Protein AF-A0A2I0LEH5-F1 (afdb_monomer_lite)

Sequence (130 aa):
MKESGVEIEAMQVFSGNTSLKSKIVLEEIDECILWVSITFITILCTPQPTVVRWSSSPPVSDEILLQWKGFCALIANAYYIRGMAWLPVKTLQLEQMAVMGHAEEPSVVASRMRLVFSTLEVVSPQWPRV

Radius of gyration: 19.18 Å; chains: 1; bounding box: 39×46×54 Å

Foldseek 3Di:
DDDDDDDPDDPDDDDDDPPPVVVVVVVVVVVVLVVVLVVVCLVVVQDPPPPPPVDPDDPDDPLVCQQCVVLLVVLVCCVPVVVHLDDPLVVSQVSNCVRVVGGDDSVVSRVVSNSSSVSCCVRPNPDDDD

Organism: Punica granatum (NCBI:txid22663)

Secondary structure (DSSP, 8-state):
-----------------SSSHHHHHHHHHHHHHHHHHHHHHHHHHS-TT----S-SS-SS-HHHHHHHHHHHHHHHHHHHTT--S---HHHHHHHHHHHHSS---HHHHHHHHHHHHHHHHHHS--S---

pLDDT: mean 70.65, std 19.5, range [37.09, 98.19]

Structure (mmCIF, N/CA/C/O backbone):
data_AF-A0A2I0LEH5-F1
#
_entry.id   AF-A0A2I0LEH5-F1
#
loop_
_atom_site.group_PDB
_atom_site.id
_atom_site.type_symbol
_atom_site.label_atom_id
_atom_site.label_alt_id
_atom_site.label_comp_id
_atom_site.label_asym_id
_atom_site.label_entity_id
_atom_site.label_seq_id
_atom_site.pdbx_PDB_ins_code
_atom_site.Cartn_x
_atom_site.Cartn_y
_atom_site.Cartn_z
_atom_site.occupancy
_atom_site.B_iso_or_equiv
_atom_site.auth_seq_id
_atom_site.auth_comp_id
_atom_site.auth_asym_id
_atom_site.auth_atom_id
_atom_site.pdbx_PDB_model_num
ATOM 1 N N . MET A 1 1 ? -7.780 25.669 32.502 1.00 39.34 1 MET A N 1
ATOM 2 C CA . MET A 1 1 ? -7.547 24.870 31.280 1.00 39.34 1 MET A CA 1
ATOM 3 C C . MET A 1 1 ? -7.449 23.417 31.713 1.00 39.34 1 MET A C 1
ATOM 5 O O . MET A 1 1 ? -6.659 23.134 32.601 1.00 39.34 1 MET A O 1
ATOM 9 N N . LYS A 1 2 ? -8.340 22.552 31.215 1.00 37.59 2 LYS A N 1
ATOM 10 C CA . LYS A 1 2 ? -8.342 21.105 31.480 1.00 37.59 2 LYS A CA 1
ATOM 11 C C . LYS A 1 2 ? -7.627 20.430 30.312 1.00 37.59 2 LYS A C 1
ATOM 13 O O . LYS A 1 2 ? -8.194 20.381 29.226 1.00 37.59 2 LYS A O 1
ATOM 18 N N . GLU A 1 3 ? -6.427 19.921 30.543 1.00 37.09 3 GLU A N 1
ATOM 19 C CA . GLU A 1 3 ? -5.855 18.859 29.717 1.00 37.09 3 GLU A CA 1
ATOM 20 C C . GLU A 1 3 ? -6.172 17.539 30.418 1.00 37.09 3 GLU A C 1
ATOM 22 O O . GLU A 1 3 ? -5.737 17.288 31.537 1.00 37.09 3 GLU A O 1
ATOM 27 N N . SER A 1 4 ? -7.035 16.744 29.792 1.00 42.88 4 SER A N 1
ATOM 28 C CA . SER A 1 4 ? -7.412 15.403 30.231 1.00 42.88 4 SER A CA 1
ATOM 29 C C . SER A 1 4 ? -6.577 14.408 29.431 1.00 42.88 4 SER A C 1
ATOM 31 O O . SER A 1 4 ? -7.059 13.843 28.450 1.00 42.88 4 SER A O 1
ATOM 33 N N . GLY A 1 5 ? -5.313 14.237 29.819 1.00 40.00 5 GLY A N 1
ATOM 34 C CA . GLY A 1 5 ? -4.520 13.080 29.417 1.00 40.00 5 GLY A CA 1
ATOM 35 C C . GLY A 1 5 ? -4.982 11.865 30.218 1.00 40.00 5 GLY A C 1
ATOM 36 O O . GLY A 1 5 ? -5.093 11.939 31.437 1.00 40.00 5 GLY A O 1
ATOM 37 N N . VAL A 1 6 ? -5.308 10.769 29.537 1.00 38.44 6 VAL A N 1
ATOM 38 C CA . VAL A 1 6 ? -5.637 9.497 30.189 1.00 38.44 6 VAL A CA 1
ATOM 39 C C . VAL A 1 6 ? -4.342 8.916 30.761 1.00 38.44 6 VAL A C 1
ATOM 41 O O . VAL A 1 6 ? -3.468 8.483 30.012 1.00 38.44 6 VAL A O 1
ATOM 44 N N . GLU A 1 7 ? -4.213 8.945 32.087 1.00 37.16 7 GLU A N 1
ATOM 45 C CA . GLU A 1 7 ? -3.163 8.254 32.835 1.00 37.16 7 GLU A CA 1
ATOM 46 C C . GLU A 1 7 ? -3.426 6.744 32.770 1.00 37.16 7 GLU A C 1
ATOM 48 O O . GLU A 1 7 ? -4.391 6.237 33.339 1.00 37.16 7 GLU A O 1
ATOM 53 N N . ILE A 1 8 ? -2.580 6.012 32.042 1.00 43.56 8 ILE A N 1
ATOM 54 C CA . ILE A 1 8 ? -2.544 4.551 32.125 1.00 43.56 8 ILE A CA 1
ATOM 55 C C . ILE A 1 8 ? -1.666 4.216 33.331 1.00 43.56 8 ILE A C 1
ATOM 57 O O . ILE A 1 8 ? -0.447 4.391 33.287 1.00 43.56 8 ILE A O 1
ATOM 61 N N . GLU A 1 9 ? -2.306 3.787 34.420 1.00 38.34 9 GLU A N 1
ATOM 62 C CA . GLU A 1 9 ? -1.652 3.382 35.662 1.00 38.34 9 GLU A CA 1
ATOM 63 C C . GLU A 1 9 ? -0.560 2.340 35.402 1.00 38.34 9 GLU A C 1
ATOM 65 O O . GLU A 1 9 ? -0.787 1.228 34.917 1.00 38.34 9 GLU A O 1
ATOM 70 N N . ALA A 1 10 ? 0.659 2.723 35.764 1.00 42.91 10 ALA A N 1
ATOM 71 C CA . ALA A 1 10 ? 1.809 1.851 35.803 1.00 42.91 10 ALA A CA 1
ATOM 72 C C . ALA A 1 10 ? 1.627 0.800 36.910 1.00 42.91 10 ALA A C 1
ATOM 74 O O . ALA A 1 10 ? 1.796 1.098 38.092 1.00 42.91 10 ALA A O 1
ATOM 75 N N . MET A 1 11 ? 1.384 -0.461 36.541 1.00 40.88 11 MET A N 1
ATOM 76 C CA . MET A 1 11 ? 1.702 -1.576 37.436 1.00 40.88 11 MET A CA 1
ATOM 77 C C . MET A 1 11 ? 3.223 -1.750 37.470 1.00 40.88 11 MET A C 1
ATOM 79 O O . MET A 1 11 ? 3.829 -2.402 36.617 1.00 40.88 11 MET A O 1
ATOM 83 N N . GLN A 1 12 ? 3.852 -1.128 38.469 1.00 39.81 12 GLN A N 1
ATOM 84 C CA . GLN A 1 12 ? 5.218 -1.440 38.865 1.00 39.81 12 GLN A CA 1
ATOM 85 C C . GLN A 1 12 ? 5.273 -2.860 39.434 1.00 39.81 12 GLN A C 1
ATOM 87 O O . GLN A 1 12 ? 4.783 -3.119 40.530 1.00 39.81 12 GLN A O 1
ATOM 92 N N . VAL A 1 13 ? 5.958 -3.759 38.729 1.00 40.62 13 VAL A N 1
ATOM 93 C CA . VAL A 1 13 ? 6.562 -4.939 39.348 1.00 40.62 13 VAL A CA 1
ATOM 94 C C . VAL A 1 13 ? 8.046 -4.962 38.984 1.00 40.62 13 VAL A C 1
ATOM 96 O O . VAL A 1 13 ? 8.429 -5.253 37.858 1.00 40.62 13 VAL A O 1
ATOM 99 N N . 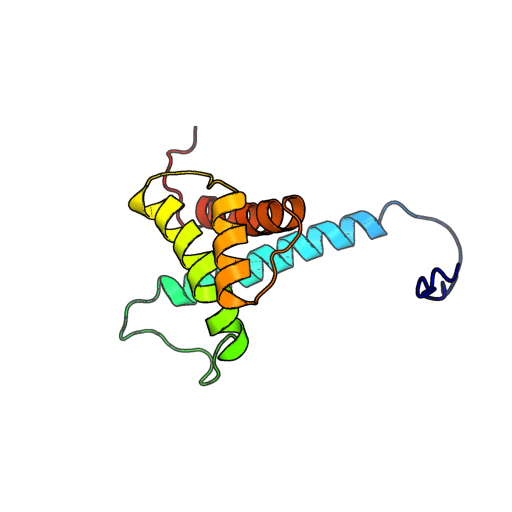PHE A 1 14 ? 8.831 -4.547 39.980 1.00 38.41 14 PHE A N 1
ATOM 100 C CA . PHE A 1 14 ? 10.207 -4.914 40.324 1.00 38.41 14 PHE A CA 1
ATOM 101 C C . PHE A 1 14 ? 11.287 -5.065 39.227 1.00 38.41 14 PHE A C 1
ATOM 103 O O . PHE A 1 14 ? 11.311 -6.015 38.460 1.00 38.41 14 PHE A O 1
ATOM 110 N N . SER A 1 15 ? 12.294 -4.189 39.356 1.00 43.44 15 SER A N 1
ATOM 111 C CA . SER A 1 15 ? 13.739 -4.453 39.218 1.00 43.44 15 SER A CA 1
ATOM 112 C C . SER A 1 15 ? 14.303 -4.936 37.864 1.00 43.44 15 SER A C 1
ATOM 114 O O . SER A 1 15 ? 14.245 -6.110 37.527 1.00 43.44 15 SER A O 1
ATOM 116 N N . GLY A 1 16 ? 14.993 -4.016 37.169 1.00 45.47 16 GLY A N 1
ATOM 117 C CA . GLY A 1 16 ? 16.155 -4.296 36.305 1.00 45.47 16 GLY A CA 1
ATOM 118 C C . GLY A 1 16 ? 15.912 -4.891 34.907 1.00 45.47 16 GLY A C 1
ATOM 119 O O . GLY A 1 16 ? 15.924 -6.103 34.767 1.00 45.47 16 GLY A O 1
ATOM 120 N N . ASN A 1 17 ? 15.791 -4.027 33.881 1.00 42.19 17 ASN A N 1
ATOM 121 C CA . ASN A 1 17 ? 16.180 -4.187 32.451 1.00 42.19 17 ASN A CA 1
ATOM 122 C C . ASN A 1 17 ? 15.190 -3.480 31.504 1.00 42.19 17 ASN A C 1
ATOM 124 O O . ASN A 1 17 ? 14.265 -4.082 30.963 1.00 42.19 17 ASN A O 1
ATOM 128 N N . THR A 1 18 ? 15.425 -2.202 31.214 1.00 43.91 18 THR A N 1
ATOM 129 C CA . THR A 1 18 ? 14.655 -1.407 30.236 1.00 43.91 18 THR A CA 1
ATOM 130 C C . THR A 1 18 ? 15.188 -1.482 28.795 1.00 43.91 18 THR A C 1
ATOM 132 O O . THR A 1 18 ? 14.761 -0.705 27.951 1.00 43.91 18 THR A O 1
ATOM 135 N N . SER A 1 19 ? 16.075 -2.432 28.470 1.00 48.38 19 SER A N 1
ATOM 136 C CA . SER A 1 19 ? 16.634 -2.596 27.108 1.00 48.38 19 SER A CA 1
ATOM 137 C C . SER A 1 19 ? 15.959 -3.705 26.277 1.00 48.38 19 SER A C 1
ATOM 139 O O . SER A 1 19 ? 15.996 -3.682 25.052 1.00 48.38 19 SER A O 1
ATOM 141 N N . LEU A 1 20 ? 15.292 -4.671 26.922 1.00 42.56 20 LEU A N 1
ATOM 142 C CA . LEU A 1 20 ? 14.702 -5.830 26.232 1.00 42.56 20 LEU A CA 1
ATOM 143 C C . LEU A 1 20 ? 13.258 -5.591 25.760 1.00 42.56 20 LEU A C 1
ATOM 145 O O . LEU A 1 20 ? 12.875 -6.080 24.702 1.00 42.56 20 LEU A O 1
ATOM 149 N N . LYS A 1 21 ? 12.472 -4.785 26.490 1.00 41.44 21 LYS A N 1
ATOM 150 C CA . LYS A 1 21 ? 11.067 -4.497 26.139 1.00 41.44 21 LYS A CA 1
ATOM 151 C C . LYS A 1 21 ? 10.902 -3.691 24.844 1.00 41.44 21 LYS A C 1
ATOM 153 O O . LYS A 1 21 ? 9.878 -3.827 24.196 1.00 41.44 21 LYS A O 1
ATOM 158 N N . SER A 1 22 ? 11.880 -2.875 24.449 1.00 49.53 22 SER A N 1
ATOM 159 C CA . SER A 1 22 ? 11.808 -2.068 23.218 1.00 49.53 22 SER A CA 1
ATOM 160 C C . SER A 1 22 ? 12.157 -2.848 21.947 1.00 49.53 22 SER A C 1
ATOM 162 O O . SER A 1 22 ? 11.674 -2.492 20.877 1.00 49.53 22 SER A O 1
ATOM 164 N N . LYS A 1 23 ? 12.961 -3.916 22.048 1.00 46.28 23 LYS A N 1
ATOM 165 C CA . LYS A 1 23 ? 13.264 -4.804 20.912 1.00 46.28 23 LYS A CA 1
ATOM 166 C C . LYS A 1 23 ? 12.108 -5.739 20.577 1.00 46.28 23 LYS A C 1
ATOM 168 O O . LYS A 1 23 ? 11.803 -5.901 19.404 1.00 46.28 23 LYS A O 1
ATOM 173 N N . ILE A 1 24 ? 11.435 -6.260 21.606 1.00 48.50 24 ILE A N 1
ATOM 174 C CA . ILE A 1 24 ? 10.273 -7.145 21.451 1.00 48.50 24 ILE A CA 1
ATOM 175 C C . ILE A 1 24 ? 9.158 -6.431 20.664 1.00 48.50 24 ILE A C 1
ATOM 177 O O . ILE A 1 24 ? 8.635 -6.997 19.718 1.00 48.50 24 ILE A O 1
ATOM 181 N N . VAL A 1 25 ? 8.905 -5.144 20.932 1.00 55.59 25 VAL A N 1
ATOM 182 C CA . VAL A 1 25 ? 7.853 -4.373 20.236 1.00 55.59 25 VAL A CA 1
ATOM 183 C C . VAL A 1 25 ? 8.182 -4.086 18.763 1.00 55.59 25 VAL A C 1
ATOM 185 O O . VAL A 1 25 ? 7.277 -4.042 17.938 1.00 55.59 25 VAL A O 1
ATOM 188 N N . LEU A 1 26 ? 9.453 -3.871 18.405 1.00 55.47 26 LEU A N 1
ATOM 189 C CA . LEU A 1 26 ? 9.840 -3.607 17.010 1.00 55.47 26 LEU A CA 1
ATOM 190 C C . LEU A 1 26 ? 9.806 -4.879 16.158 1.00 55.47 26 LEU A C 1
ATOM 192 O O . LEU A 1 26 ? 9.264 -4.848 15.059 1.00 55.47 26 LEU A O 1
ATOM 196 N N . GLU A 1 27 ? 10.323 -5.991 16.687 1.00 56.81 27 GLU A N 1
ATOM 197 C CA . GLU A 1 27 ? 10.279 -7.291 16.008 1.00 56.81 27 GLU A CA 1
ATOM 198 C C . GLU A 1 27 ? 8.833 -7.781 15.836 1.00 56.81 27 GLU A C 1
ATOM 200 O O . GLU A 1 27 ? 8.475 -8.242 14.756 1.00 56.81 27 GLU A O 1
ATOM 205 N N . GLU A 1 28 ? 7.970 -7.588 16.840 1.00 58.53 28 GLU A N 1
ATOM 206 C CA . GLU A 1 28 ? 6.535 -7.898 16.754 1.00 58.53 28 GLU A CA 1
ATOM 207 C C . GLU A 1 28 ? 5.805 -7.043 15.707 1.00 58.53 28 GLU A C 1
ATOM 209 O O . GLU A 1 28 ? 4.915 -7.539 15.012 1.00 58.53 28 GLU A O 1
ATOM 214 N N . ILE A 1 29 ? 6.165 -5.761 15.571 1.00 67.19 29 ILE A N 1
ATOM 215 C CA . ILE A 1 29 ? 5.603 -4.879 14.539 1.00 67.19 29 ILE A CA 1
ATOM 216 C C . ILE A 1 29 ? 6.055 -5.335 13.153 1.00 67.19 29 ILE A C 1
ATOM 218 O O . ILE A 1 29 ? 5.210 -5.486 12.273 1.00 67.19 29 ILE A O 1
ATOM 222 N N . ASP A 1 30 ? 7.346 -5.593 12.955 1.00 65.19 30 ASP A N 1
ATOM 223 C CA . ASP A 1 30 ? 7.876 -6.060 11.671 1.00 65.19 30 ASP A CA 1
ATOM 224 C C . ASP A 1 30 ? 7.285 -7.424 11.285 1.00 65.19 30 ASP A C 1
ATOM 226 O O . ASP A 1 30 ? 6.914 -7.642 10.130 1.00 65.19 30 ASP A O 1
ATOM 230 N N . GLU A 1 31 ? 7.101 -8.314 12.260 1.00 59.78 31 GLU A N 1
ATOM 231 C CA . GLU A 1 31 ? 6.427 -9.595 12.085 1.00 59.78 31 GLU A CA 1
ATOM 232 C C . GLU A 1 31 ? 4.942 -9.406 11.730 1.00 59.78 31 GLU A C 1
ATOM 234 O O . GLU A 1 31 ? 4.456 -10.007 10.771 1.00 59.78 31 GLU A O 1
ATOM 239 N N . CYS A 1 32 ? 4.219 -8.506 12.405 1.00 62.00 32 CYS A N 1
ATOM 240 C CA . CYS A 1 32 ? 2.836 -8.171 12.052 1.00 62.00 32 CYS A CA 1
ATOM 241 C C . CYS A 1 32 ? 2.727 -7.609 10.629 1.00 62.00 32 CYS A C 1
ATOM 243 O O . CYS A 1 32 ? 1.829 -7.989 9.877 1.00 62.00 32 CYS A O 1
ATOM 245 N N . ILE A 1 33 ? 3.645 -6.727 10.234 1.00 70.31 33 ILE A N 1
ATOM 246 C CA . ILE A 1 33 ? 3.692 -6.149 8.888 1.00 70.31 33 ILE A CA 1
ATOM 247 C C . ILE A 1 33 ? 3.972 -7.243 7.860 1.00 70.31 33 ILE A C 1
ATOM 249 O O . ILE A 1 33 ? 3.287 -7.300 6.836 1.00 70.31 33 ILE A O 1
ATOM 253 N N . LEU A 1 34 ? 4.915 -8.145 8.139 1.00 63.09 34 LEU A N 1
ATOM 254 C CA . LEU A 1 34 ? 5.222 -9.294 7.293 1.00 63.09 34 LEU A CA 1
ATOM 255 C C . LEU A 1 34 ? 3.993 -10.201 7.113 1.00 63.09 34 LEU A C 1
ATOM 257 O O . LEU A 1 34 ? 3.637 -10.529 5.980 1.00 63.09 34 LEU A O 1
ATOM 261 N N . TRP A 1 35 ? 3.294 -10.550 8.194 1.00 59.12 35 TRP A N 1
ATOM 262 C CA . TRP A 1 35 ? 2.100 -11.402 8.142 1.00 59.12 35 TRP A CA 1
ATOM 263 C C . TRP A 1 35 ? 0.919 -10.741 7.415 1.00 59.12 35 TRP A C 1
ATOM 265 O O . TRP A 1 35 ? 0.250 -11.385 6.596 1.00 59.12 35 TRP A O 1
ATOM 275 N N . VAL A 1 36 ? 0.686 -9.444 7.640 1.00 72.06 36 VAL A N 1
ATOM 2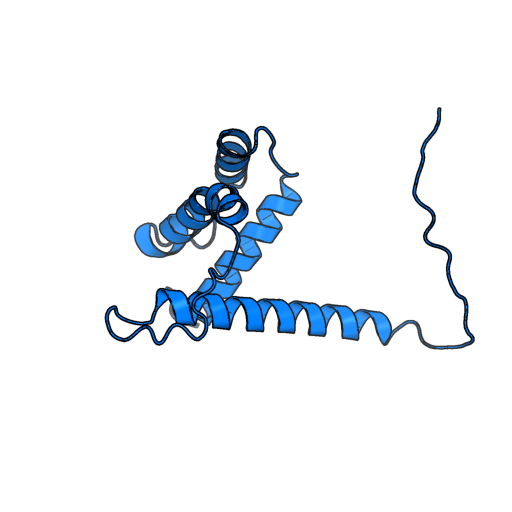76 C CA . VAL A 1 36 ? -0.330 -8.661 6.909 1.00 72.06 36 VAL A CA 1
ATOM 277 C C . VAL A 1 36 ? 0.011 -8.591 5.418 1.00 72.06 36 VAL A C 1
ATOM 279 O O . VAL A 1 36 ? -0.870 -8.747 4.569 1.00 72.06 36 VAL A O 1
ATOM 282 N N . SER A 1 37 ? 1.294 -8.438 5.091 1.00 56.66 37 SER A N 1
ATOM 283 C CA . SER A 1 37 ? 1.793 -8.400 3.716 1.00 56.66 37 SER A CA 1
ATOM 284 C C . SER A 1 37 ? 1.560 -9.723 2.994 1.00 56.66 37 SER A C 1
ATOM 286 O O . SER A 1 37 ? 0.919 -9.735 1.942 1.00 56.66 37 SER A O 1
ATOM 288 N N . ILE A 1 38 ? 1.997 -10.844 3.585 1.00 59.28 38 ILE A N 1
ATOM 289 C CA . ILE A 1 38 ? 1.792 -12.203 3.053 1.00 59.28 38 ILE A CA 1
ATOM 290 C C . ILE A 1 38 ? 0.308 -12.442 2.754 1.00 59.28 38 ILE A C 1
ATOM 292 O O . ILE A 1 38 ? -0.042 -12.959 1.688 1.00 59.28 38 ILE A O 1
ATOM 296 N N . THR A 1 39 ? -0.573 -12.003 3.654 1.00 59.47 39 THR A N 1
ATOM 297 C CA . THR A 1 39 ? -2.026 -12.135 3.501 1.00 59.47 39 THR A CA 1
ATOM 298 C C . THR A 1 39 ? -2.548 -11.361 2.284 1.00 59.47 39 THR A C 1
ATOM 300 O O . THR A 1 39 ? -3.257 -11.928 1.451 1.00 59.47 39 THR A O 1
ATOM 303 N N . PHE A 1 40 ? -2.169 -10.088 2.124 1.00 60.72 40 PHE A N 1
ATOM 304 C CA . PHE A 1 40 ? -2.620 -9.257 0.999 1.00 60.72 40 PHE A CA 1
ATOM 305 C C . PHE A 1 40 ? -2.101 -9.747 -0.359 1.00 60.72 40 PHE A C 1
ATOM 307 O O . PHE A 1 40 ? -2.850 -9.770 -1.335 1.00 60.72 40 PHE A O 1
ATOM 314 N N . ILE A 1 41 ? -0.844 -10.185 -0.433 1.00 55.94 41 ILE A N 1
ATOM 315 C CA . ILE A 1 41 ? -0.231 -10.684 -1.676 1.00 55.94 41 ILE A CA 1
ATOM 316 C C . ILE A 1 41 ? -0.868 -11.998 -2.102 1.00 55.94 41 ILE A C 1
ATOM 318 O O . ILE A 1 41 ? -1.182 -12.177 -3.275 1.00 55.94 41 ILE A O 1
ATOM 322 N N . THR A 1 42 ? -1.120 -12.895 -1.147 1.00 52.03 42 THR A N 1
ATOM 323 C CA . THR A 1 42 ? -1.832 -14.149 -1.417 1.00 52.03 42 THR A CA 1
ATOM 324 C C . THR A 1 42 ? -3.196 -13.861 -2.051 1.00 52.03 42 THR A C 1
ATOM 326 O O . THR A 1 42 ? -3.581 -14.519 -3.014 1.00 52.03 42 THR A O 1
ATOM 329 N N . ILE A 1 43 ? -3.908 -12.830 -1.587 1.00 57.47 43 ILE A N 1
ATOM 330 C CA . ILE A 1 43 ? -5.199 -12.420 -2.158 1.00 57.47 43 ILE A CA 1
ATOM 331 C C . ILE A 1 43 ? -5.043 -11.833 -3.572 1.00 57.47 43 ILE A C 1
ATOM 333 O O . ILE A 1 43 ? -5.841 -12.154 -4.450 1.00 57.47 43 ILE A O 1
ATOM 337 N N . LEU A 1 44 ? -4.040 -10.981 -3.803 1.00 55.41 44 LEU A N 1
ATOM 338 C CA . LEU A 1 44 ? -3.869 -10.249 -5.067 1.00 55.41 44 LEU A CA 1
ATOM 339 C C . LEU A 1 44 ? -3.246 -11.084 -6.195 1.00 55.41 44 LEU A C 1
ATOM 341 O O . LEU A 1 44 ? -3.571 -10.870 -7.361 1.00 55.41 44 LEU A O 1
ATOM 345 N N . CYS A 1 45 ? -2.357 -12.021 -5.867 1.00 52.41 45 CYS A N 1
ATOM 346 C CA . CYS A 1 45 ? -1.601 -12.809 -6.842 1.00 52.41 45 CYS A CA 1
ATOM 347 C C . CYS A 1 45 ? -2.245 -14.157 -7.177 1.00 52.41 45 CYS A C 1
ATOM 349 O O . CYS A 1 45 ? -1.764 -14.846 -8.076 1.00 52.41 45 CYS A O 1
ATOM 351 N N . THR A 1 46 ? -3.315 -14.557 -6.485 1.00 51.34 46 THR A N 1
ATOM 352 C CA . THR A 1 46 ? -3.988 -15.817 -6.803 1.00 51.34 46 THR A CA 1
ATOM 353 C C . THR A 1 46 ? -4.893 -15.637 -8.032 1.00 51.34 46 THR A C 1
ATOM 355 O O . THR A 1 46 ? -5.846 -14.855 -7.974 1.00 51.34 46 THR A O 1
ATOM 358 N N . PRO A 1 47 ? -4.643 -16.342 -9.155 1.00 44.12 47 PRO A N 1
ATOM 359 C CA . PRO A 1 47 ? -5.459 -16.210 -10.358 1.00 44.12 47 PRO A CA 1
ATOM 360 C C . PRO A 1 47 ? -6.895 -16.681 -10.094 1.00 44.12 47 PRO A C 1
ATOM 362 O O . PRO A 1 47 ? -7.114 -17.763 -9.543 1.00 44.12 47 PRO A O 1
ATOM 365 N N . GLN A 1 48 ? -7.888 -15.893 -10.515 1.00 51.16 48 GLN A N 1
ATOM 366 C CA . GLN A 1 48 ? -9.279 -16.355 -10.604 1.00 51.16 48 GLN A CA 1
ATOM 367 C C . GLN A 1 48 ? -9.332 -17.386 -11.747 1.00 51.16 48 GLN A C 1
ATOM 369 O O . GLN A 1 48 ? -9.012 -17.013 -12.875 1.00 51.16 48 GLN A O 1
ATOM 374 N N . PRO A 1 49 ? -9.618 -18.681 -11.486 1.00 49.28 49 PRO A N 1
ATOM 375 C CA . PRO A 1 49 ? -10.643 -19.198 -10.573 1.00 49.28 49 PRO A CA 1
ATOM 376 C C . PRO A 1 49 ? -10.109 -20.071 -9.414 1.00 49.28 49 PRO A C 1
ATOM 378 O O . PRO A 1 49 ? -10.876 -20.781 -8.772 1.00 49.28 49 PRO A O 1
ATOM 381 N N . THR A 1 50 ? -8.810 -20.026 -9.118 1.00 52.28 50 THR A N 1
ATOM 382 C CA . THR A 1 50 ? -8.134 -20.855 -8.095 1.00 52.28 50 THR A CA 1
ATOM 383 C C . THR A 1 50 ? -7.893 -20.137 -6.767 1.00 52.28 50 THR A C 1
ATOM 385 O O . THR A 1 50 ? -7.087 -20.591 -5.956 1.00 52.28 50 THR A O 1
ATOM 388 N N . VAL A 1 51 ? -8.606 -19.038 -6.499 1.00 49.47 51 VAL A N 1
ATOM 389 C CA . VAL A 1 51 ? -8.647 -18.442 -5.156 1.00 49.47 51 VAL A CA 1
ATOM 390 C C . VAL A 1 51 ? -9.373 -19.414 -4.231 1.00 49.47 51 VAL A C 1
ATOM 392 O O . VAL A 1 51 ? -10.589 -19.338 -4.056 1.00 49.47 51 VAL A O 1
ATOM 395 N N . VAL A 1 52 ? -8.622 -20.335 -3.622 1.00 51.03 52 VAL A N 1
ATOM 396 C CA . VAL A 1 52 ? -9.062 -21.022 -2.409 1.00 51.03 52 VAL A CA 1
ATOM 397 C C . VAL A 1 52 ? -9.111 -19.946 -1.338 1.00 51.03 52 VAL A C 1
ATOM 399 O O . VAL A 1 52 ? -8.122 -19.608 -0.692 1.00 51.03 52 VAL A O 1
ATOM 402 N N . ARG A 1 53 ? -10.276 -19.318 -1.227 1.00 50.88 53 ARG A N 1
ATOM 403 C CA . ARG A 1 53 ? -10.571 -18.364 -0.174 1.00 50.88 53 ARG A CA 1
ATOM 404 C C . ARG A 1 53 ? -10.536 -19.163 1.130 1.00 50.88 53 ARG A C 1
ATOM 406 O O . ARG A 1 53 ? -11.424 -19.969 1.379 1.00 50.88 53 ARG A O 1
ATOM 413 N N . TRP A 1 54 ? -9.498 -18.964 1.942 1.00 52.00 54 TRP A N 1
ATOM 414 C CA . TRP A 1 54 ? -9.327 -19.651 3.234 1.00 52.00 54 TRP A CA 1
ATOM 415 C C . TRP A 1 54 ? -10.443 -19.313 4.235 1.00 52.00 54 TRP A C 1
ATOM 417 O O . TRP A 1 54 ? -10.579 -19.964 5.266 1.00 52.00 54 TRP A O 1
ATOM 427 N N . SER A 1 55 ? -11.263 -18.311 3.913 1.00 57.31 55 SER A N 1
ATOM 428 C CA . SER A 1 55 ? -12.491 -17.981 4.615 1.00 57.31 55 SER A CA 1
ATOM 429 C C . SER A 1 55 ? -13.559 -17.489 3.638 1.00 57.31 55 SER A C 1
ATOM 431 O O . SER A 1 55 ? -13.261 -16.794 2.666 1.00 57.31 55 SER A O 1
ATOM 433 N N . SER A 1 56 ? -14.825 -17.797 3.914 1.00 65.88 56 SER A N 1
ATOM 434 C CA . SER A 1 56 ? -15.972 -17.151 3.265 1.00 65.88 56 SER A CA 1
ATOM 435 C C . SER A 1 56 ? -16.168 -15.703 3.737 1.00 65.88 56 SER A C 1
ATOM 437 O O . SER A 1 56 ? -16.847 -14.925 3.059 1.00 65.88 56 SER A O 1
ATOM 439 N N . SER A 1 57 ? -15.545 -15.318 4.857 1.00 68.31 57 SER A N 1
ATOM 440 C CA . SER A 1 57 ? -15.601 -13.961 5.396 1.00 68.31 57 SER A CA 1
ATOM 441 C C . SER A 1 57 ? -14.704 -12.991 4.608 1.00 68.31 57 SER A C 1
ATOM 443 O O . SER A 1 57 ? -13.611 -13.355 4.159 1.00 68.31 57 SER A O 1
ATOM 445 N N . PRO A 1 58 ? -15.143 -11.739 4.391 1.00 67.88 58 PRO A N 1
ATOM 446 C CA . PRO A 1 58 ? -14.272 -10.662 3.920 1.00 67.88 58 PRO A CA 1
ATOM 447 C C . PRO A 1 58 ? -13.057 -10.454 4.849 1.00 67.88 58 PRO A C 1
ATOM 449 O O . PRO A 1 58 ? -13.195 -10.643 6.058 1.00 67.88 58 PRO A O 1
ATOM 452 N N . PRO A 1 59 ? -11.875 -10.082 4.316 1.00 67.62 59 PRO A N 1
ATOM 453 C CA . PRO A 1 59 ? -10.674 -9.830 5.125 1.00 67.62 59 PRO A CA 1
ATOM 454 C C . PRO A 1 59 ? -10.778 -8.550 5.971 1.00 67.62 59 PRO A C 1
ATOM 456 O O . PRO A 1 59 ? -10.097 -8.418 6.981 1.00 67.62 59 PRO A O 1
ATOM 459 N N . VAL A 1 60 ? -11.633 -7.614 5.557 1.00 78.00 60 VAL A N 1
ATOM 460 C CA . VAL A 1 60 ? -11.994 -6.383 6.268 1.00 78.00 60 VAL A CA 1
ATOM 461 C C . VAL A 1 60 ? -13.490 -6.132 6.075 1.00 78.00 60 VAL A C 1
ATOM 463 O O . VAL A 1 60 ? -14.082 -6.677 5.142 1.00 78.00 60 VAL A O 1
ATOM 466 N N . SER A 1 61 ? -14.109 -5.321 6.932 1.00 83.00 61 SER A N 1
ATOM 467 C CA . SER A 1 61 ? -15.504 -4.909 6.737 1.00 83.00 61 SER A CA 1
ATOM 468 C C . SER A 1 61 ? -15.671 -4.057 5.472 1.00 83.00 61 SER A C 1
ATOM 470 O O . SER A 1 61 ? -14.717 -3.433 5.000 1.00 83.00 61 SER A O 1
ATOM 472 N N . ASP A 1 62 ? -16.897 -3.989 4.945 1.00 83.12 62 ASP A N 1
ATOM 473 C CA . ASP A 1 62 ? -17.218 -3.159 3.774 1.00 83.12 62 ASP A CA 1
ATOM 474 C C . ASP A 1 62 ? -16.929 -1.672 4.020 1.00 83.12 62 ASP A C 1
ATOM 476 O O . ASP A 1 62 ? -16.493 -0.961 3.118 1.00 83.12 62 ASP A O 1
ATOM 480 N N . GLU A 1 63 ? -17.109 -1.213 5.260 1.00 86.50 63 GLU A N 1
ATOM 481 C CA . GLU A 1 63 ? -16.777 0.146 5.684 1.00 86.50 63 GLU A CA 1
ATOM 482 C C . GLU A 1 63 ? -15.274 0.426 5.569 1.00 86.50 63 GLU A C 1
ATOM 484 O O . GLU A 1 63 ? -14.871 1.397 4.930 1.00 86.50 63 GLU A O 1
ATOM 489 N N . ILE A 1 64 ? -14.432 -0.450 6.127 1.00 83.19 64 ILE A N 1
ATOM 490 C CA . ILE A 1 64 ? -12.973 -0.306 6.048 1.00 83.19 64 ILE A CA 1
ATOM 491 C C . ILE A 1 64 ? -12.507 -0.405 4.594 1.00 83.19 64 ILE A C 1
ATOM 493 O O . ILE A 1 64 ? -11.649 0.363 4.157 1.00 83.19 64 ILE A O 1
ATOM 497 N N . LEU A 1 65 ? -13.093 -1.315 3.813 1.00 78.19 65 LEU A N 1
ATOM 498 C CA . LEU A 1 65 ? -12.795 -1.409 2.391 1.00 78.19 65 LEU A CA 1
ATOM 499 C C . LEU A 1 65 ? -13.122 -0.094 1.671 1.00 78.19 65 LEU A C 1
ATOM 501 O O . LEU A 1 65 ? -12.292 0.400 0.913 1.00 78.19 65 LEU A O 1
ATOM 505 N N . LEU A 1 66 ? -14.298 0.486 1.919 1.00 84.12 66 LEU A N 1
ATOM 506 C CA . LEU A 1 66 ? -14.716 1.750 1.315 1.00 84.12 66 LEU A CA 1
ATOM 507 C C . LEU A 1 66 ? -13.764 2.896 1.678 1.00 84.12 66 LEU A C 1
ATOM 509 O O . LEU A 1 66 ? -13.364 3.646 0.792 1.00 84.12 66 LEU A O 1
ATOM 513 N N . GLN A 1 67 ? -13.363 2.987 2.947 1.00 84.94 67 GLN A N 1
ATOM 514 C CA . GLN A 1 67 ? -12.478 4.042 3.445 1.00 84.94 67 GLN A CA 1
ATOM 515 C C . GLN A 1 67 ? -11.090 4.023 2.788 1.00 84.94 67 GLN A C 1
ATOM 517 O O . GLN A 1 67 ? -10.534 5.075 2.478 1.00 84.94 67 GLN A O 1
ATOM 522 N N . TRP A 1 68 ? -10.524 2.834 2.560 1.00 86.69 68 TRP A N 1
ATOM 523 C CA . TRP A 1 68 ? -9.105 2.698 2.202 1.00 86.69 68 TRP A CA 1
ATOM 524 C C . TRP A 1 68 ? -8.846 2.242 0.766 1.00 86.69 68 TRP A C 1
ATOM 526 O O . TRP A 1 68 ? -7.709 2.324 0.296 1.00 86.69 68 TRP A O 1
ATOM 536 N N . LYS A 1 69 ? -9.874 1.801 0.029 1.00 83.25 69 LYS A N 1
ATOM 537 C CA . LYS A 1 69 ? -9.724 1.317 -1.352 1.00 83.25 69 LYS A CA 1
ATOM 538 C C . LYS A 1 69 ? -9.049 2.345 -2.261 1.00 83.25 69 LYS A C 1
ATOM 540 O O . LYS A 1 69 ? -8.123 1.983 -2.984 1.00 83.25 69 LYS A O 1
ATOM 545 N N . GLY A 1 70 ? -9.494 3.602 -2.235 1.00 83.88 70 GLY A N 1
ATOM 546 C CA . GLY A 1 70 ? -8.930 4.658 -3.082 1.00 83.88 70 GLY A CA 1
ATOM 547 C C . GLY A 1 70 ? -7.501 5.033 -2.686 1.00 83.88 70 GLY A C 1
ATOM 548 O O . GLY A 1 70 ? -6.614 5.088 -3.539 1.00 83.88 70 GLY A O 1
ATOM 549 N N . PHE A 1 71 ? -7.241 5.151 -1.381 1.00 88.69 71 PHE A N 1
ATOM 550 C CA . PHE A 1 71 ? -5.905 5.403 -0.833 1.00 88.69 71 PHE A CA 1
ATOM 551 C C . PHE A 1 71 ? -4.887 4.347 -1.292 1.00 88.69 71 PHE A C 1
ATOM 553 O O . PHE A 1 71 ? -3.837 4.681 -1.845 1.00 88.69 71 PHE A O 1
ATOM 560 N N . CYS A 1 72 ? -5.215 3.062 -1.125 1.00 85.75 72 CYS A N 1
ATOM 561 C CA . CYS A 1 72 ? -4.356 1.959 -1.553 1.00 85.75 72 CYS A CA 1
ATOM 562 C C . CYS A 1 72 ? -4.204 1.908 -3.081 1.00 85.75 72 CYS A C 1
ATOM 564 O O . CYS A 1 72 ? -3.106 1.656 -3.578 1.00 85.75 72 CYS A O 1
ATOM 566 N N . ALA A 1 73 ? -5.271 2.195 -3.836 1.00 84.19 73 ALA A N 1
ATOM 567 C CA . ALA A 1 73 ? -5.225 2.225 -5.296 1.00 84.19 73 ALA A CA 1
ATOM 568 C C . ALA A 1 73 ? -4.277 3.310 -5.833 1.00 84.19 73 ALA A C 1
ATOM 570 O O . ALA A 1 73 ? -3.549 3.063 -6.794 1.00 84.19 73 ALA A O 1
ATOM 571 N N . LEU A 1 74 ? -4.232 4.491 -5.207 1.00 89.50 74 LEU A N 1
ATOM 572 C CA . LEU A 1 74 ? -3.298 5.557 -5.587 1.00 89.50 74 LEU A CA 1
ATOM 573 C C . LEU A 1 74 ? -1.836 5.124 -5.428 1.00 89.50 74 LEU A C 1
ATOM 575 O O . LEU A 1 74 ? -1.024 5.381 -6.319 1.00 89.50 74 LEU A O 1
ATOM 579 N N . ILE A 1 75 ? -1.508 4.440 -4.328 1.00 85.94 75 ILE A N 1
ATOM 580 C CA . ILE A 1 75 ? -0.153 3.935 -4.073 1.00 85.94 75 ILE A CA 1
ATOM 581 C C . ILE A 1 75 ? 0.195 2.807 -5.050 1.00 85.94 75 ILE A C 1
ATOM 583 O O . ILE A 1 75 ? 1.255 2.842 -5.673 1.00 85.94 75 ILE A O 1
ATOM 587 N N . ALA A 1 76 ? -0.709 1.846 -5.249 1.00 81.50 76 ALA A N 1
ATOM 588 C CA . ALA A 1 76 ? -0.496 0.747 -6.187 1.00 81.50 76 ALA A CA 1
ATOM 589 C C . ALA A 1 76 ? -0.295 1.256 -7.625 1.00 81.50 76 ALA A C 1
ATOM 591 O O . ALA A 1 76 ? 0.632 0.827 -8.307 1.00 81.50 76 ALA A O 1
ATOM 592 N N . ASN A 1 77 ? -1.094 2.227 -8.074 1.00 83.44 77 ASN A N 1
ATOM 593 C CA . ASN A 1 77 ? -0.925 2.843 -9.393 1.00 83.44 77 ASN A CA 1
ATOM 594 C C . ASN A 1 77 ? 0.403 3.599 -9.512 1.00 83.44 77 ASN A C 1
ATOM 596 O O . ASN A 1 77 ? 1.064 3.536 -10.550 1.00 83.44 77 ASN A O 1
ATOM 600 N N . ALA A 1 78 ? 0.811 4.311 -8.459 1.00 87.75 78 ALA A N 1
ATOM 601 C CA . ALA A 1 78 ? 2.113 4.964 -8.413 1.00 87.75 78 ALA A CA 1
ATOM 602 C C . ALA A 1 78 ? 3.260 3.956 -8.574 1.00 87.75 78 ALA A C 1
ATOM 604 O O . ALA A 1 78 ? 4.173 4.201 -9.360 1.00 87.75 78 ALA A O 1
ATOM 605 N N . TYR A 1 79 ? 3.172 2.820 -7.884 1.00 84.62 79 TYR A N 1
ATOM 606 C CA . TYR A 1 79 ? 4.176 1.765 -7.921 1.00 84.62 79 TYR A CA 1
ATOM 607 C C . TYR A 1 79 ? 4.217 1.035 -9.268 1.00 84.62 79 TYR A C 1
ATOM 609 O O . TYR A 1 79 ? 5.238 1.048 -9.949 1.00 84.62 79 TYR A O 1
ATOM 617 N N . TYR A 1 80 ? 3.095 0.441 -9.677 1.00 80.94 80 TYR A N 1
ATOM 618 C CA . TYR A 1 80 ? 3.034 -0.472 -10.818 1.00 80.94 80 TYR A CA 1
ATOM 619 C C . TYR A 1 80 ? 2.970 0.230 -12.170 1.00 80.94 80 TYR A C 1
ATOM 621 O O . TYR A 1 80 ? 3.591 -0.214 -13.128 1.00 80.94 80 TYR A O 1
ATOM 629 N N . ILE A 1 81 ? 2.193 1.311 -12.271 1.00 82.75 81 ILE A N 1
ATOM 630 C CA . ILE A 1 81 ? 1.930 1.959 -13.563 1.00 82.75 81 ILE A CA 1
ATOM 631 C C . ILE A 1 81 ? 2.933 3.075 -13.819 1.00 82.75 81 ILE A C 1
ATOM 633 O O . ILE A 1 81 ? 3.393 3.264 -14.941 1.00 82.75 81 ILE A O 1
ATOM 637 N N . ARG A 1 82 ? 3.262 3.842 -12.776 1.00 84.94 82 ARG A N 1
ATOM 638 C CA . ARG A 1 82 ? 4.121 5.025 -12.903 1.00 84.94 82 ARG A CA 1
ATOM 639 C C . ARG A 1 82 ? 5.580 4.760 -12.543 1.00 84.94 82 ARG A C 1
ATOM 641 O O . ARG A 1 82 ? 6.389 5.661 -12.743 1.00 84.94 82 ARG A O 1
ATOM 648 N N . GLY A 1 83 ? 5.911 3.580 -12.010 1.00 86.06 83 GLY A N 1
ATOM 649 C CA . GLY A 1 83 ? 7.274 3.243 -11.598 1.00 86.06 83 GLY A CA 1
ATOM 650 C C . GLY A 1 83 ? 7.830 4.227 -10.571 1.00 86.06 83 GLY A C 1
ATOM 651 O O . GLY A 1 83 ? 8.981 4.645 -10.670 1.00 86.06 83 GLY A O 1
ATOM 652 N N . MET A 1 84 ? 7.002 4.675 -9.626 1.00 89.94 84 MET A N 1
ATOM 653 C CA . MET A 1 84 ? 7.419 5.582 -8.561 1.00 89.94 84 MET A CA 1
ATOM 654 C C . MET A 1 84 ? 7.594 4.807 -7.259 1.00 89.94 84 MET A C 1
ATOM 656 O O . MET A 1 84 ? 6.727 4.029 -6.877 1.00 89.94 84 MET A O 1
ATOM 660 N N . ALA A 1 85 ? 8.681 5.077 -6.537 1.00 84.56 85 ALA A N 1
ATOM 661 C CA . ALA A 1 85 ? 8.907 4.555 -5.185 1.00 84.56 85 ALA A CA 1
ATOM 662 C C . ALA A 1 85 ? 8.278 5.441 -4.086 1.00 84.56 85 ALA A C 1
ATOM 664 O O . ALA A 1 85 ? 8.520 5.245 -2.897 1.00 84.56 85 ALA A O 1
ATOM 665 N N . TRP A 1 86 ? 7.526 6.473 -4.480 1.00 88.88 86 TRP A N 1
ATOM 666 C CA . TRP A 1 86 ? 6.889 7.430 -3.582 1.00 88.88 86 TRP A CA 1
ATOM 667 C C . TRP A 1 86 ? 5.716 8.139 -4.275 1.00 88.88 86 TRP A C 1
ATOM 669 O O . TRP A 1 86 ? 5.592 8.130 -5.500 1.00 88.88 86 TRP A O 1
ATOM 679 N N . LEU A 1 87 ? 4.858 8.790 -3.488 1.00 91.56 87 LEU A N 1
ATOM 680 C CA . LEU A 1 87 ? 3.780 9.660 -3.963 1.00 91.56 87 LEU A CA 1
ATOM 681 C C . LEU A 1 87 ? 3.720 10.917 -3.071 1.00 91.56 87 LEU A C 1
ATOM 683 O O . LEU A 1 87 ? 4.056 10.833 -1.887 1.00 91.56 87 LEU A O 1
ATOM 687 N N . PRO A 1 88 ? 3.313 12.097 -3.581 1.00 95.62 88 PRO A N 1
ATOM 688 C CA . PRO A 1 88 ? 3.105 13.258 -2.726 1.00 95.62 88 PRO A CA 1
ATOM 689 C C . PRO A 1 88 ? 2.077 12.970 -1.624 1.00 95.62 88 PRO A C 1
ATOM 691 O O . PRO A 1 88 ? 0.928 12.636 -1.907 1.00 95.62 88 PRO A O 1
ATOM 694 N N . VAL A 1 89 ?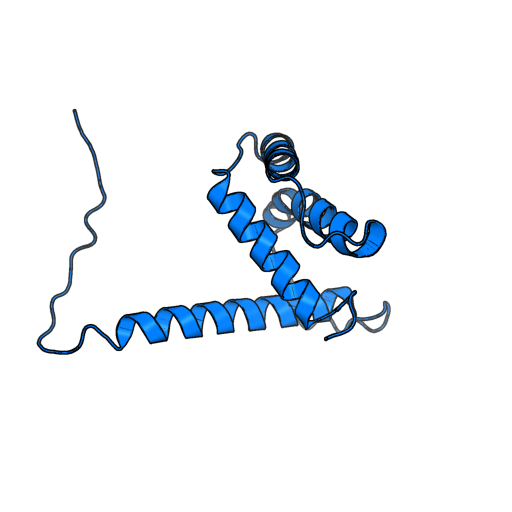 2.468 13.176 -0.363 1.00 96.19 89 VAL A N 1
ATOM 695 C CA . VAL A 1 89 ? 1.607 12.968 0.821 1.00 9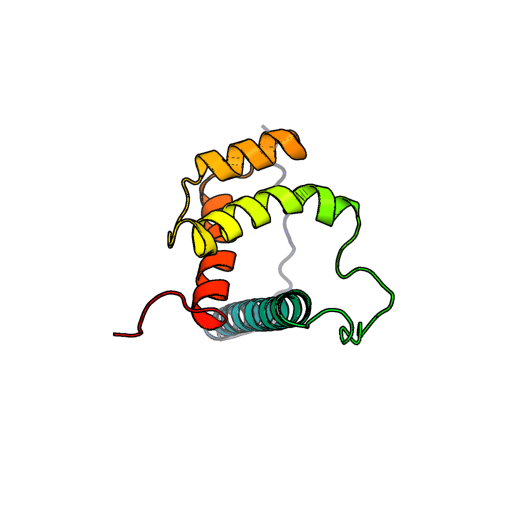6.19 89 VAL A CA 1
ATOM 696 C C . VAL A 1 89 ? 0.284 13.725 0.703 1.00 96.19 89 VAL A C 1
ATOM 698 O O . VAL A 1 89 ? -0.774 13.194 1.030 1.00 96.19 89 VAL A O 1
ATOM 701 N N . LYS A 1 90 ? 0.323 14.942 0.149 1.00 97.25 90 LYS A N 1
ATOM 702 C CA . LYS A 1 90 ? -0.869 15.767 -0.065 1.00 97.25 90 LYS A CA 1
ATOM 703 C C . LYS A 1 90 ? -1.914 15.084 -0.956 1.00 97.25 90 LYS A C 1
ATOM 705 O O . LYS A 1 90 ? -3.102 15.260 -0.723 1.00 97.25 90 LYS A O 1
ATOM 710 N N . THR A 1 91 ? -1.497 14.298 -1.951 1.00 97.00 91 THR A N 1
ATOM 711 C CA . THR A 1 91 ? -2.424 13.542 -2.811 1.00 97.00 91 THR A CA 1
ATOM 712 C C . THR A 1 91 ? -3.207 12.518 -1.997 1.00 97.00 91 THR A C 1
ATOM 714 O O . THR A 1 91 ? -4.417 12.405 -2.151 1.00 97.00 91 THR A O 1
ATOM 717 N N . LEU A 1 92 ? -2.526 11.822 -1.089 1.00 95.38 92 LEU A N 1
ATOM 718 C CA . LEU A 1 92 ? -3.141 10.833 -0.211 1.00 95.38 92 LEU A CA 1
ATOM 719 C C . LEU A 1 92 ? -4.046 11.480 0.845 1.00 95.38 92 LEU A C 1
ATOM 721 O O . LEU A 1 92 ? -5.135 10.980 1.103 1.00 95.38 92 LEU 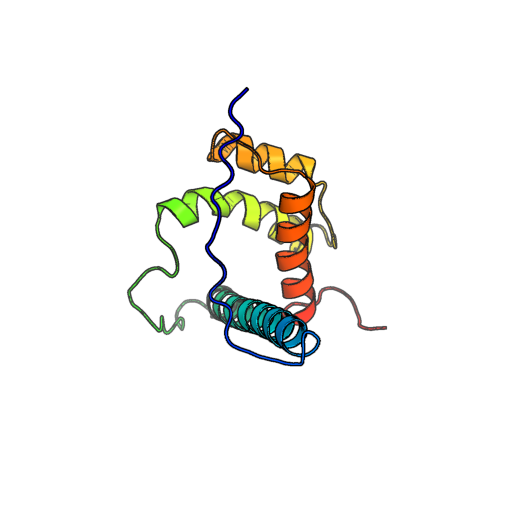A O 1
ATOM 725 N N . GLN A 1 93 ? -3.649 12.623 1.405 1.00 97.19 93 GLN A N 1
ATOM 726 C CA . GLN A 1 93 ? -4.499 13.379 2.331 1.00 97.19 93 GLN A CA 1
ATOM 727 C C . GLN A 1 93 ? -5.781 13.900 1.670 1.00 97.19 93 GLN A C 1
ATOM 729 O O . GLN A 1 93 ? -6.829 13.916 2.309 1.00 97.19 93 GLN A O 1
ATOM 734 N N . LEU A 1 94 ? -5.721 14.317 0.400 1.00 98.19 94 LEU A N 1
ATOM 735 C CA . LEU A 1 94 ? -6.914 14.738 -0.343 1.00 98.19 94 LEU A CA 1
ATOM 736 C C . LEU A 1 94 ? -7.898 13.580 -0.541 1.00 98.19 94 LEU A C 1
ATOM 738 O O . LEU A 1 94 ? -9.099 13.789 -0.402 1.00 98.19 94 LEU A O 1
ATOM 742 N N . GLU A 1 95 ? -7.398 12.372 -0.801 1.00 96.94 95 GLU A N 1
ATOM 743 C CA . GLU A 1 95 ? -8.229 11.167 -0.873 1.00 96.94 95 GLU A CA 1
ATOM 744 C C . GLU A 1 95 ? -8.883 10.853 0.480 1.00 96.94 95 GLU A C 1
ATOM 746 O O . GLU A 1 95 ? -10.092 10.648 0.551 1.00 96.94 95 GLU A O 1
ATOM 751 N N . GLN A 1 96 ? -8.112 10.896 1.575 1.00 94.62 96 GLN A N 1
ATOM 752 C CA . GLN A 1 96 ? -8.654 10.702 2.926 1.00 94.62 96 GLN A CA 1
ATOM 753 C C . GLN A 1 96 ? -9.747 11.725 3.245 1.00 94.62 96 GLN A C 1
ATOM 755 O O . GLN A 1 96 ? -10.821 11.354 3.709 1.00 94.62 96 GLN A O 1
ATOM 760 N N . MET A 1 97 ? -9.507 12.997 2.921 1.00 97.44 97 MET A N 1
ATOM 761 C CA . MET A 1 97 ? -10.490 14.060 3.106 1.00 97.44 97 MET A CA 1
ATOM 762 C C . MET A 1 97 ? -11.763 13.808 2.291 1.00 97.44 97 MET A C 1
ATOM 764 O O . MET A 1 97 ? -12.861 14.004 2.803 1.00 97.44 97 MET A O 1
ATOM 768 N N . ALA A 1 98 ? -11.632 13.358 1.041 1.00 96.75 98 ALA A N 1
ATOM 769 C CA . ALA A 1 98 ? -12.772 13.094 0.170 1.00 96.75 98 ALA A CA 1
ATOM 770 C C . ALA A 1 98 ? -13.634 11.915 0.652 1.00 96.75 98 ALA A C 1
ATOM 772 O O . ALA A 1 98 ? -14.854 11.961 0.511 1.00 96.75 98 ALA A O 1
ATOM 773 N N . VAL A 1 99 ? -13.015 10.875 1.219 1.00 93.06 99 VAL A N 1
ATOM 774 C CA . VAL A 1 99 ? -13.710 9.636 1.605 1.00 93.06 99 VAL A CA 1
ATOM 775 C C . VAL A 1 99 ? -14.164 9.646 3.067 1.00 93.06 99 VAL A C 1
ATOM 777 O O . VAL A 1 99 ? -15.280 9.230 3.365 1.00 93.06 99 VAL A O 1
ATOM 780 N N . MET A 1 100 ? -13.318 10.119 3.982 1.00 93.56 100 MET A N 1
ATOM 781 C CA . MET A 1 100 ? -13.553 10.078 5.433 1.00 93.56 100 MET A CA 1
ATOM 782 C C . MET A 1 100 ? -13.962 11.438 6.017 1.00 93.56 100 MET A C 1
ATOM 784 O O . MET A 1 100 ? -14.313 11.522 7.190 1.00 93.56 100 MET A O 1
ATOM 788 N N . GLY A 1 101 ? -13.908 12.521 5.233 1.00 96.25 101 GLY A N 1
ATOM 789 C CA . GLY A 1 101 ? -14.208 13.880 5.707 1.00 96.25 101 GLY A CA 1
ATOM 790 C C . GLY A 1 101 ? -13.123 14.486 6.604 1.00 96.25 101 GLY A C 1
ATOM 791 O O . GLY A 1 101 ? -13.290 15.591 7.116 1.00 96.25 101 GLY A O 1
ATOM 792 N N . HIS A 1 102 ? -12.009 13.779 6.797 1.00 95.25 102 HIS A N 1
ATOM 793 C CA . HIS A 1 102 ? -10.829 14.261 7.501 1.00 95.25 102 HIS A CA 1
ATOM 794 C C . HIS A 1 102 ? -9.565 13.651 6.888 1.00 95.25 102 HIS A C 1
ATOM 796 O O . HIS A 1 102 ? -9.607 12.601 6.251 1.00 95.25 102 HIS A O 1
ATOM 802 N N . ALA A 1 103 ? -8.425 14.303 7.099 1.00 95.75 103 ALA A N 1
ATOM 803 C CA . ALA A 1 103 ? -7.120 13.779 6.717 1.00 95.75 103 ALA A CA 1
ATOM 804 C C . ALA A 1 103 ? -6.276 13.562 7.971 1.00 95.75 103 ALA A C 1
ATOM 806 O O . ALA A 1 103 ? -6.338 14.359 8.908 1.00 95.75 103 ALA A O 1
ATOM 807 N N . GLU A 1 104 ? -5.499 12.484 7.991 1.00 94.19 104 GLU A N 1
ATOM 808 C CA . GLU A 1 104 ? -4.518 12.270 9.052 1.00 94.19 104 GLU A CA 1
ATOM 809 C C . GLU A 1 104 ? -3.340 13.245 8.901 1.00 94.19 104 GLU A C 1
ATOM 811 O O . GLU A 1 104 ? -3.120 13.826 7.833 1.00 94.19 104 GLU A O 1
ATOM 816 N N . GLU A 1 105 ? -2.549 13.400 9.965 1.00 96.69 105 GLU A N 1
ATOM 817 C CA . GLU A 1 105 ? -1.314 14.189 9.942 1.00 96.69 105 GLU A CA 1
ATOM 818 C C . GLU A 1 105 ? -0.367 13.731 8.812 1.00 96.69 105 GLU A C 1
ATOM 820 O O . GLU A 1 105 ? -0.236 12.523 8.567 1.00 96.69 105 GLU A O 1
ATOM 825 N N . PRO A 1 106 ? 0.360 14.649 8.141 1.00 96.19 106 PRO A N 1
ATOM 826 C CA . PRO A 1 106 ? 1.228 14.297 7.016 1.00 96.19 106 PRO A CA 1
ATOM 827 C C . PRO A 1 106 ? 2.254 13.200 7.339 1.00 96.19 106 PRO A C 1
ATOM 829 O O . PRO A 1 106 ? 2.557 12.359 6.492 1.00 96.19 106 PRO A O 1
ATOM 832 N N . SER A 1 107 ? 2.778 13.180 8.568 1.00 92.81 107 SER A N 1
ATOM 833 C CA . SER A 1 107 ? 3.734 12.172 9.045 1.00 92.81 107 SER A CA 1
ATOM 834 C C . SER A 1 107 ? 3.121 10.772 9.156 1.00 92.81 107 SER A C 1
ATOM 836 O O . SER A 1 107 ? 3.782 9.778 8.839 1.00 92.81 107 SER A O 1
ATOM 838 N N . VAL A 1 108 ? 1.849 10.685 9.551 1.00 91.62 108 VAL A N 1
ATOM 839 C CA . VAL A 1 108 ? 1.097 9.426 9.640 1.00 91.62 108 VAL A CA 1
ATOM 840 C C . VAL A 1 108 ? 0.822 8.896 8.238 1.00 91.62 108 VAL A C 1
ATOM 842 O O . VAL A 1 108 ? 1.118 7.737 7.948 1.00 91.62 108 VAL A O 1
ATOM 845 N N . VAL A 1 109 ? 0.364 9.760 7.330 1.00 93.00 109 VAL A N 1
ATOM 846 C CA . VAL A 1 109 ? 0.123 9.394 5.927 1.00 93.00 109 VAL A CA 1
ATOM 847 C C . VAL A 1 109 ? 1.407 8.930 5.242 1.00 93.00 109 VAL A C 1
ATOM 849 O O . VAL A 1 109 ? 1.403 7.913 4.549 1.00 93.00 109 VAL A O 1
ATOM 852 N N . ALA A 1 110 ? 2.524 9.623 5.476 1.00 92.88 110 ALA A N 1
ATOM 853 C CA . ALA A 1 110 ? 3.830 9.211 4.970 1.00 92.88 110 ALA A CA 1
ATOM 854 C C . ALA A 1 110 ? 4.248 7.833 5.508 1.00 92.88 110 ALA A C 1
ATOM 856 O O . ALA A 1 110 ? 4.754 7.010 4.746 1.00 92.88 110 ALA A O 1
ATOM 857 N N . SER A 1 111 ? 4.003 7.560 6.793 1.00 86.31 111 SER A N 1
ATOM 858 C CA . SER A 1 111 ? 4.296 6.262 7.413 1.00 86.31 111 SER A CA 1
ATOM 859 C C . SER A 1 111 ? 3.451 5.134 6.815 1.00 86.31 111 SER A C 1
ATOM 861 O O . SER A 1 111 ? 4.000 4.103 6.429 1.00 86.31 111 SER A O 1
ATOM 863 N N . ARG A 1 112 ? 2.137 5.344 6.642 1.00 89.38 112 ARG A N 1
ATOM 864 C CA . ARG A 1 112 ? 1.240 4.378 5.979 1.00 89.38 112 ARG A CA 1
ATOM 865 C C . ARG A 1 112 ? 1.649 4.124 4.532 1.00 89.38 112 ARG A C 1
ATOM 867 O O . ARG A 1 112 ? 1.680 2.984 4.086 1.00 89.38 112 ARG A O 1
ATOM 874 N N . MET A 1 113 ? 2.002 5.177 3.801 1.00 90.88 113 MET A N 1
ATOM 875 C CA . MET A 1 113 ? 2.488 5.052 2.431 1.00 90.88 113 MET A CA 1
ATOM 876 C C . MET A 1 113 ? 3.795 4.252 2.370 1.00 90.88 113 MET A C 1
ATOM 878 O O . MET A 1 113 ? 3.925 3.360 1.532 1.00 90.88 113 MET A O 1
ATOM 882 N N . ARG A 1 114 ? 4.751 4.543 3.264 1.00 87.00 114 ARG A N 1
ATOM 883 C CA . ARG A 1 114 ? 6.021 3.811 3.355 1.00 87.00 114 ARG A CA 1
ATOM 884 C C . ARG A 1 114 ? 5.785 2.330 3.621 1.00 87.00 114 ARG A C 1
ATOM 886 O O . ARG A 1 114 ? 6.397 1.518 2.943 1.00 87.00 114 ARG A O 1
ATOM 893 N N . LEU A 1 115 ? 4.876 1.991 4.536 1.00 81.50 115 LEU A N 1
ATOM 894 C CA . LEU A 1 115 ? 4.494 0.606 4.812 1.00 81.50 115 LEU A CA 1
ATOM 895 C C . LEU A 1 115 ? 4.129 -0.143 3.523 1.00 81.50 115 LEU A C 1
ATOM 897 O O . LEU A 1 115 ? 4.649 -1.223 3.255 1.00 81.50 115 LEU A O 1
ATOM 901 N N . VAL A 1 116 ? 3.271 0.463 2.699 1.00 79.88 116 VAL A N 1
ATOM 902 C CA . VAL A 1 116 ? 2.824 -0.129 1.434 1.00 79.88 116 VAL A CA 1
ATOM 903 C C . VAL A 1 116 ? 3.983 -0.242 0.439 1.00 79.88 116 VAL A C 1
ATOM 905 O O . VAL A 1 116 ? 4.182 -1.312 -0.126 1.00 79.88 116 VAL A O 1
ATOM 908 N N . PHE A 1 117 ? 4.787 0.808 0.241 1.00 83.31 117 PHE A N 1
ATOM 909 C CA . PHE A 1 117 ? 5.918 0.754 -0.698 1.00 83.31 117 PHE A CA 1
ATOM 910 C C . PHE A 1 117 ? 7.007 -0.243 -0.284 1.00 83.31 117 PHE A C 1
ATOM 912 O O . PHE A 1 117 ? 7.448 -1.020 -1.127 1.00 83.31 117 PHE A O 1
ATOM 919 N N . SER A 1 118 ? 7.407 -0.263 0.990 1.00 79.56 118 SER A N 1
ATOM 920 C CA . SER A 1 118 ? 8.393 -1.221 1.510 1.00 79.56 118 SER A CA 1
ATOM 921 C C . SER A 1 118 ? 7.893 -2.659 1.388 1.00 79.56 118 SER A C 1
ATOM 923 O O . SER A 1 118 ? 8.657 -3.558 1.052 1.00 79.56 118 SER A O 1
ATOM 925 N N . THR A 1 119 ? 6.590 -2.874 1.576 1.00 74.69 119 THR A N 1
ATOM 926 C CA . THR A 1 119 ? 5.967 -4.175 1.317 1.00 74.69 119 THR A CA 1
ATOM 927 C C . THR A 1 119 ? 6.094 -4.558 -0.156 1.00 74.69 119 TH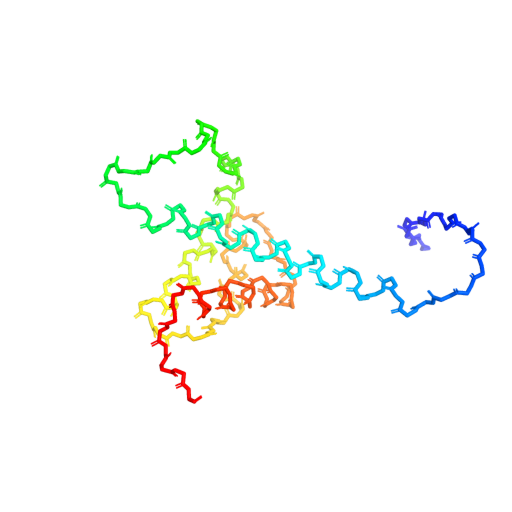R A C 1
ATOM 929 O O . THR A 1 119 ? 6.588 -5.638 -0.479 1.00 74.69 119 THR A O 1
ATOM 932 N N . LEU A 1 120 ? 5.683 -3.662 -1.058 1.00 74.00 120 LEU A N 1
ATOM 933 C CA . LEU A 1 120 ? 5.709 -3.895 -2.502 1.00 74.00 120 LEU A CA 1
ATOM 934 C C . LEU A 1 120 ? 7.128 -4.170 -3.022 1.00 74.00 120 LEU A C 1
ATOM 936 O O . LEU A 1 120 ? 7.303 -5.043 -3.867 1.00 74.00 120 LEU A O 1
ATOM 940 N N . GLU A 1 121 ? 8.142 -3.490 -2.484 1.00 80.75 121 GLU A N 1
ATOM 941 C CA . GLU A 1 121 ? 9.556 -3.715 -2.805 1.00 80.75 121 GLU A CA 1
ATOM 942 C C . GLU A 1 121 ? 10.021 -5.150 -2.526 1.00 80.75 121 GLU A C 1
ATOM 944 O O . GLU A 1 121 ? 10.747 -5.729 -3.334 1.00 80.75 121 GLU A O 1
ATOM 949 N N . VAL A 1 122 ? 9.594 -5.752 -1.414 1.00 76.44 122 VAL A N 1
ATOM 950 C CA . VAL A 1 122 ? 9.991 -7.125 -1.070 1.00 76.44 122 VAL A CA 1
ATOM 951 C C . VAL A 1 122 ? 9.285 -8.137 -1.965 1.00 76.44 122 VAL A C 1
ATOM 953 O O . VAL A 1 122 ? 9.891 -9.117 -2.401 1.00 76.44 122 VAL A O 1
ATOM 956 N N . VAL A 1 123 ? 8.002 -7.909 -2.229 1.00 65.38 123 VAL A N 1
ATOM 957 C CA . VAL A 1 123 ? 7.102 -8.966 -2.710 1.00 65.38 123 VAL A CA 1
ATOM 958 C C . VAL A 1 123 ? 6.806 -8.882 -4.199 1.00 65.38 123 VAL A C 1
ATOM 960 O O . VAL A 1 123 ? 6.412 -9.867 -4.815 1.00 65.38 123 VAL A O 1
ATOM 963 N N . SER A 1 124 ? 7.001 -7.705 -4.784 1.00 72.62 124 SER A N 1
ATOM 964 C CA . SER A 1 124 ? 6.784 -7.435 -6.197 1.00 72.62 124 SER A CA 1
ATOM 965 C C . SER A 1 124 ? 7.808 -6.422 -6.741 1.00 72.62 124 SER A C 1
ATOM 967 O O . SER A 1 124 ? 7.405 -5.446 -7.387 1.00 72.62 124 SER A O 1
ATOM 969 N N . PRO A 1 125 ? 9.119 -6.639 -6.510 1.00 81.56 125 PRO A N 1
ATOM 970 C CA . PRO A 1 125 ? 10.173 -5.679 -6.829 1.00 81.56 125 PRO A CA 1
ATOM 971 C C . PRO A 1 125 ? 10.117 -5.221 -8.290 1.00 81.56 125 PRO A C 1
ATOM 973 O O . PRO A 1 125 ? 10.169 -6.039 -9.206 1.00 81.56 125 PRO A O 1
ATOM 976 N N . GLN A 1 126 ? 10.041 -3.904 -8.505 1.00 76.44 126 GLN A N 1
ATOM 977 C CA . GLN A 1 126 ? 10.094 -3.302 -9.848 1.00 76.44 126 GLN A CA 1
ATOM 978 C C . GLN A 1 126 ? 11.521 -2.966 -10.298 1.00 76.44 126 GLN A C 1
ATOM 980 O O . GLN A 1 126 ? 11.763 -2.809 -11.493 1.00 76.44 126 GLN A O 1
ATOM 985 N N . TRP A 1 127 ? 12.469 -2.848 -9.362 1.00 81.62 127 TRP A N 1
ATOM 986 C CA . TRP A 1 127 ? 13.844 -2.440 -9.654 1.00 81.62 127 TRP A CA 1
ATOM 987 C C . TRP A 1 127 ? 14.835 -3.589 -9.453 1.00 81.62 127 TRP A C 1
ATOM 989 O O . TRP A 1 127 ? 14.669 -4.385 -8.523 1.00 81.62 127 TRP A O 1
ATOM 999 N N . PRO A 1 128 ? 15.888 -3.674 -10.289 1.00 74.94 128 PRO A N 1
ATOM 1000 C CA . PRO A 1 128 ? 16.989 -4.597 -10.058 1.00 74.94 128 PRO A CA 1
ATOM 1001 C C . PRO A 1 128 ? 17.639 -4.311 -8.703 1.00 74.94 128 PRO A C 1
ATOM 1003 O O . PRO A 1 128 ? 17.881 -3.153 -8.361 1.00 74.94 128 PRO A O 1
ATOM 1006 N N . ARG A 1 129 ? 17.942 -5.366 -7.943 1.00 74.44 129 ARG A N 1
ATOM 1007 C CA . ARG A 1 129 ? 18.768 -5.238 -6.738 1.00 74.44 129 ARG A CA 1
ATOM 1008 C C . ARG A 1 129 ? 20.199 -4.931 -7.184 1.00 74.44 129 ARG A C 1
ATOM 1010 O O . ARG A 1 129 ? 20.715 -5.642 -8.047 1.00 74.44 129 ARG A O 1
ATOM 1017 N N . VAL A 1 130 ? 20.773 -3.853 -6.650 1.00 62.22 130 VAL A N 1
ATOM 1018 C CA . VAL A 1 130 ? 22.175 -3.460 -6.875 1.00 62.22 130 VAL A CA 1
ATOM 1019 C C . VAL A 1 130 ? 23.091 -4.295 -5.994 1.00 62.22 130 VAL A C 1
ATOM 1021 O O . VAL A 1 130 ? 22.699 -4.535 -4.829 1.00 62.22 130 VAL A O 1
#

InterPro domains:
  IPR057198 Domain of unknown function DUF7876 [PF25286] (1-128)